Protein AF-A0AAN9YT01-F1 (afdb_monomer)

InterPro domains:
  IPR002641 Patatin-like phospholipase domain [PF01734] (19-101)
  IPR016035 Acyl transferase/acyl hydrolase/lysophospholipase [SSF52151] (20-101)

Secondary structure (DSSP, 8-state):
-HHHHHHHHSSPPPGGGSPPGGGT-SB---STHHHHHHIIIIIS---HHHHHHHHHHHHHHHT--S-EETTEESS-----HHHHHHHHHHHHHHH--STTSS---SS-----S---------------------S-----SS----------S---TT--SS---TTPPB-

Solvent-accessible surface area (backbone atoms only — not comparable to full-atom values): 10990 Å² total; per-residue (Å²): 102,69,68,61,44,26,73,73,69,76,43,85,70,53,82,90,68,54,76,40,58,27,83,75,34,68,62,36,82,48,64,76,72,43,29,56,50,19,40,38,28,21,66,51,55,30,42,74,63,62,42,50,55,49,50,54,53,41,51,52,60,23,48,49,63,88,52,54,60,98,88,43,71,78,57,81,58,59,76,37,68,69,42,44,52,50,43,48,28,50,53,36,12,72,57,21,57,50,73,87,36,40,54,87,66,96,73,81,80,88,78,75,92,82,75,94,72,92,80,82,93,79,92,81,91,76,86,80,81,90,80,80,93,83,86,84,86,90,81,76,103,74,87,78,75,86,68,83,70,79,72,70,90,56,26,50,49,81,46,52,84,71,71,86,57,87,89,51,24,40,98

Mean predicted aligned error: 15.94 Å

Sequence (171 aa):
MHRTFVEIEGRAPRRHEIPKPCDHFDLIVGTGTGGLIALMLGRLRLDLETCKELYVRMTRMVFQTDKTFAGIPYRSTLFKASMLEQAIKEAVREHTVLDAEGNDDGTSDIVSPLSTASRSSAAVRRHQSNASVVSFSARSPAGQMSRPAIRSSYGDPNARLYDSRENRTKT

Foldseek 3Di:
DQVVCCVVVVDGDDQVRDQQPLLPAQAQDDPDLSNVLRCVRFQLVDHPVVSVVLSVVLVCQQQPQPQADPNDRPDGRDGDPVSNLVSLLQSCFARQQDCLRQVPDPDDDDDDPPDDDDDDDDDDDDDDDDPDDDDDDDDDDDDDPPDPPPRPRTHGSPGDSDRPDPSGRHD

Radius of gyration: 23.93 Å; Cα contacts (8 Å, |Δi|>4): 168; chains: 1; bounding box: 46×72×51 Å

Organism: NCBI:txid117547

Structure (mmCIF, N/CA/C/O backbone):
data_AF-A0AAN9YT01-F1
#
_entry.id   AF-A0AAN9YT01-F1
#
loop_
_atom_site.group_PDB
_atom_site.id
_atom_site.type_symbol
_atom_site.label_atom_id
_atom_site.label_alt_id
_atom_site.label_comp_id
_atom_site.label_asym_id
_atom_site.label_entity_id
_atom_site.label_seq_id
_atom_site.pdbx_PDB_ins_code
_atom_site.Cartn_x
_atom_site.Cartn_y
_atom_site.Cartn_z
_atom_site.occupancy
_atom_site.B_iso_or_equiv
_atom_site.auth_seq_id
_atom_site.auth_comp_id
_atom_site.auth_asym_id
_atom_site.auth_atom_id
_atom_site.pdbx_PDB_model_num
ATOM 1 N N . MET A 1 1 ? -12.275 10.415 4.705 1.00 72.94 1 MET A N 1
ATOM 2 C CA . MET A 1 1 ? -11.854 10.393 6.123 1.00 72.94 1 MET A CA 1
ATOM 3 C C . MET A 1 1 ? -11.728 11.783 6.728 1.00 72.94 1 MET A C 1
ATOM 5 O O . MET A 1 1 ? -12.411 12.026 7.704 1.00 72.94 1 MET A O 1
ATOM 9 N N . HIS A 1 2 ? -10.953 12.721 6.159 1.00 79.00 2 HIS A N 1
ATOM 10 C CA . HIS A 1 2 ? -10.856 14.083 6.721 1.00 79.00 2 HIS A CA 1
ATOM 11 C C . HIS A 1 2 ? -12.217 14.796 6.824 1.00 79.00 2 HIS A C 1
ATOM 13 O O . HIS A 1 2 ? -12.590 15.236 7.901 1.00 79.00 2 HIS A O 1
ATOM 19 N N . ARG A 1 3 ? -12.987 14.846 5.727 1.00 80.50 3 ARG A N 1
ATOM 20 C CA . ARG A 1 3 ? -14.322 15.466 5.715 1.00 80.50 3 ARG A CA 1
ATOM 21 C C . ARG A 1 3 ? -15.279 14.816 6.720 1.00 80.50 3 ARG A C 1
ATOM 23 O O . ARG A 1 3 ? -15.880 15.521 7.510 1.00 80.50 3 ARG A O 1
ATOM 30 N N . THR A 1 4 ? -15.335 13.485 6.736 1.00 76.12 4 THR A N 1
ATOM 31 C CA . THR A 1 4 ? -16.135 12.705 7.692 1.00 76.12 4 THR A CA 1
ATOM 32 C C . THR A 1 4 ? -15.762 13.018 9.141 1.00 76.12 4 THR A C 1
ATOM 34 O O . THR A 1 4 ? -16.639 13.234 9.963 1.00 76.12 4 THR A O 1
ATOM 37 N N . PHE A 1 5 ? -14.465 13.100 9.456 1.00 81.75 5 PHE A N 1
ATOM 38 C CA . PHE A 1 5 ? -14.008 13.468 10.796 1.00 81.75 5 PHE A CA 1
ATOM 39 C C . PHE A 1 5 ? -14.438 14.889 11.162 1.00 81.75 5 PHE A C 1
ATOM 41 O O . PHE A 1 5 ? -14.942 15.107 12.253 1.00 81.75 5 PHE A O 1
ATOM 48 N N . VAL A 1 6 ? -14.274 15.854 10.253 1.00 88.31 6 VAL A N 1
ATOM 49 C CA . VAL A 1 6 ? -14.688 17.248 10.487 1.00 88.31 6 VAL A CA 1
ATOM 50 C C . VAL A 1 6 ? -16.199 17.349 10.704 1.00 88.31 6 VAL A C 1
ATOM 52 O O . VAL A 1 6 ? -16.634 18.106 11.564 1.00 88.31 6 VAL A O 1
ATOM 55 N N . GLU A 1 7 ? -16.994 16.580 9.958 1.00 85.81 7 GLU A N 1
ATOM 56 C CA . GLU A 1 7 ? -18.453 16.527 10.108 1.00 85.81 7 GLU A CA 1
ATOM 57 C C . GLU A 1 7 ? -18.884 15.926 11.460 1.00 85.81 7 GLU A C 1
ATOM 59 O O . GLU A 1 7 ? -19.887 16.366 12.014 1.00 85.81 7 GLU A O 1
ATOM 64 N N . ILE A 1 8 ? -18.124 14.972 12.014 1.00 82.81 8 ILE A N 1
ATOM 65 C CA . ILE A 1 8 ? -18.420 14.328 13.308 1.00 82.81 8 ILE A CA 1
ATOM 66 C C . ILE A 1 8 ? -17.903 15.159 14.494 1.00 82.81 8 ILE A C 1
ATOM 68 O O . ILE A 1 8 ? -18.619 15.368 15.467 1.00 82.81 8 ILE A O 1
ATOM 72 N N . GLU A 1 9 ? -16.662 15.640 14.416 1.00 85.88 9 GLU A N 1
ATOM 73 C CA . GLU A 1 9 ? -15.922 16.231 15.542 1.00 85.88 9 GLU A CA 1
ATOM 74 C C . GLU A 1 9 ? -15.917 17.770 15.526 1.00 85.88 9 GLU A C 1
ATOM 76 O O . GLU A 1 9 ? -15.414 18.408 16.451 1.00 85.88 9 GLU A O 1
ATOM 81 N N . GLY A 1 10 ? -16.417 18.402 14.457 1.00 89.38 10 GLY A N 1
ATOM 82 C CA . GLY A 1 10 ? -16.496 19.863 14.325 1.00 89.38 10 GLY A CA 1
ATOM 83 C C . GLY A 1 10 ? -15.144 20.579 14.207 1.00 89.38 10 GLY A C 1
ATOM 84 O O . GLY A 1 10 ? -15.085 21.808 14.262 1.00 89.38 10 GLY A O 1
ATOM 85 N N . ARG A 1 11 ? -14.041 19.838 14.046 1.00 91.69 11 ARG A N 1
ATOM 86 C CA . ARG A 1 11 ? -12.677 20.373 13.924 1.00 91.69 11 ARG A CA 1
ATOM 87 C C . ARG A 1 11 ? -11.830 19.559 12.956 1.00 91.69 11 ARG A C 1
ATOM 89 O O . ARG A 1 11 ? -12.120 18.401 12.668 1.00 91.69 11 ARG A O 1
ATOM 96 N N . ALA A 1 12 ? -10.723 20.145 12.508 1.00 85.50 12 ALA A N 1
ATOM 97 C CA . ALA A 1 12 ? -9.734 19.414 11.727 1.00 85.50 12 ALA A CA 1
ATOM 98 C C . ALA A 1 12 ? -9.105 18.273 12.566 1.00 85.50 12 ALA A C 1
ATOM 100 O O . ALA A 1 12 ? -8.674 18.522 13.701 1.00 85.50 12 ALA A O 1
ATOM 101 N N . PRO A 1 13 ? -9.022 17.040 12.029 1.00 82.88 13 PRO A N 1
ATOM 102 C CA . PRO A 1 13 ? -8.287 15.954 12.663 1.00 82.88 13 PRO A CA 1
ATOM 103 C C . PRO A 1 13 ? -6.789 16.233 12.664 1.00 82.88 13 PRO A C 1
ATOM 105 O O . PRO A 1 13 ? -6.219 16.700 11.673 1.00 82.88 13 PRO A O 1
ATOM 108 N N . ARG A 1 14 ? -6.125 15.850 13.751 1.00 83.44 14 ARG A N 1
ATOM 109 C CA . ARG A 1 14 ? -4.680 15.625 13.765 1.00 83.44 14 ARG A CA 1
ATOM 110 C C . ARG A 1 14 ? -4.382 14.310 13.044 1.00 83.44 14 ARG A C 1
ATOM 112 O O . ARG A 1 14 ? -5.230 13.431 12.951 1.00 83.44 14 ARG A O 1
ATOM 119 N N . ARG A 1 15 ? -3.149 14.142 12.561 1.00 75.44 15 ARG A N 1
ATOM 120 C CA . ARG A 1 15 ? -2.743 12.967 11.763 1.00 75.44 15 ARG A CA 1
ATOM 121 C C . ARG A 1 15 ? -3.073 11.616 12.414 1.00 75.44 15 ARG A C 1
ATOM 123 O O . ARG A 1 15 ? -3.510 10.714 11.717 1.00 75.44 15 ARG A O 1
ATOM 130 N N . HIS A 1 16 ? -2.894 11.501 13.729 1.00 77.62 16 HIS A N 1
ATOM 131 C CA . HIS A 1 16 ? -3.162 10.273 14.490 1.00 77.62 16 HIS A CA 1
ATOM 132 C C . HIS A 1 16 ? -4.653 10.022 14.763 1.00 77.62 16 HIS A C 1
ATOM 134 O O . HIS A 1 16 ? -5.010 8.945 15.220 1.00 77.62 16 HIS A O 1
ATOM 140 N N . GLU A 1 17 ? -5.513 11.011 14.518 1.00 82.69 17 GLU A N 1
ATOM 141 C CA . GLU A 1 17 ? -6.959 10.916 14.749 1.00 82.69 17 GLU A CA 1
ATOM 142 C C . GLU A 1 17 ? -7.713 10.514 13.479 1.00 82.69 17 GLU A C 1
ATOM 144 O O . GLU A 1 17 ? -8.898 10.201 13.533 1.00 82.69 17 GLU A O 1
ATOM 149 N N . ILE A 1 18 ? -7.039 10.524 12.324 1.00 83.19 18 ILE A N 1
ATOM 150 C CA . ILE A 1 18 ? -7.625 10.065 11.068 1.00 83.19 18 ILE A CA 1
ATOM 151 C C . ILE A 1 18 ? -7.695 8.534 11.127 1.00 83.19 18 ILE A C 1
ATOM 153 O O . ILE A 1 18 ? -6.642 7.894 11.192 1.00 83.19 18 ILE A O 1
ATOM 157 N N . PRO A 1 19 ? -8.897 7.931 11.065 1.00 84.38 19 PRO A N 1
ATOM 158 C CA . PRO A 1 19 ? -9.027 6.481 11.087 1.00 84.38 19 PRO A CA 1
ATOM 159 C C . PRO A 1 19 ? -8.322 5.856 9.886 1.00 84.38 19 PRO A C 1
ATOM 161 O O . PRO A 1 19 ? -8.341 6.41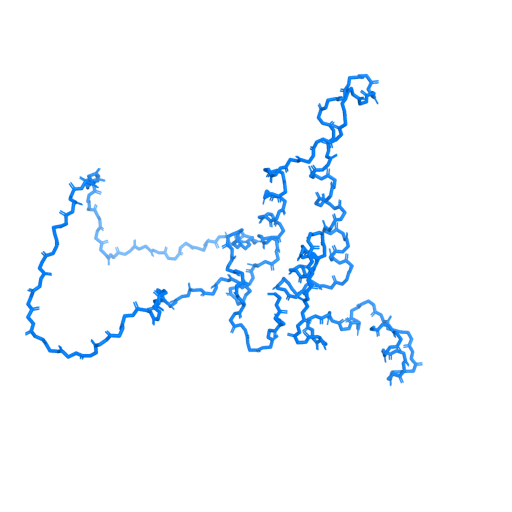3 8.778 1.00 84.38 19 PRO A O 1
ATOM 164 N N . LYS A 1 20 ? -7.724 4.681 10.091 1.00 89.81 20 LYS A N 1
ATOM 165 C CA . LYS A 1 20 ? -7.098 3.936 9.000 1.00 89.81 20 LYS A CA 1
ATOM 166 C C . LYS A 1 20 ? -8.170 3.457 8.017 1.00 89.81 20 LYS A C 1
ATOM 168 O O . LYS A 1 20 ? -9.279 3.130 8.442 1.00 89.81 20 LYS A O 1
ATOM 173 N N . PRO A 1 21 ? -7.862 3.355 6.711 1.00 92.44 21 PRO A N 1
ATOM 174 C CA . PRO A 1 21 ? -8.824 2.841 5.737 1.00 92.44 21 PRO A CA 1
ATOM 175 C C . PRO A 1 21 ? -9.355 1.446 6.090 1.00 92.44 21 PRO A C 1
ATOM 177 O O . PRO A 1 21 ? -1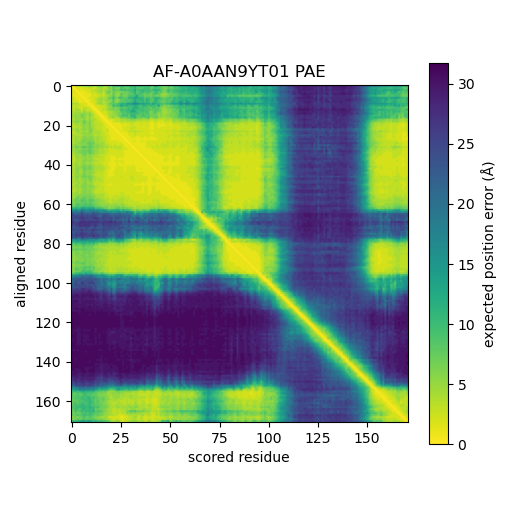0.543 1.193 5.914 1.00 92.44 21 PRO A O 1
ATOM 180 N N . CYS A 1 22 ? -8.512 0.576 6.655 1.00 91.69 22 CYS A N 1
ATOM 181 C CA . CYS A 1 22 ? -8.922 -0.760 7.083 1.00 91.69 22 CYS A CA 1
ATOM 182 C C . CYS A 1 22 ? -9.998 -0.771 8.185 1.00 91.69 22 CYS A C 1
ATOM 184 O O . CYS A 1 22 ? -10.765 -1.719 8.298 1.00 91.69 22 CYS A O 1
ATOM 186 N N . ASP A 1 23 ? -10.096 0.289 8.987 1.00 89.62 23 ASP A N 1
ATOM 187 C CA . ASP A 1 23 ? -11.068 0.353 10.084 1.00 89.62 23 ASP A CA 1
ATOM 188 C C . ASP A 1 23 ? -12.427 0.904 9.618 1.00 89.62 23 ASP A C 1
ATOM 190 O O . ASP A 1 23 ? -13.372 0.984 10.398 1.00 89.62 23 ASP A O 1
ATOM 194 N N . HIS A 1 24 ? -12.525 1.316 8.350 1.00 89.00 24 HIS A N 1
ATOM 195 C CA . HIS A 1 24 ? -13.728 1.917 7.775 1.00 89.00 24 HIS A CA 1
ATOM 196 C C . HIS A 1 24 ? -14.290 1.140 6.584 1.00 89.00 24 HIS A C 1
ATOM 198 O O . HIS A 1 24 ? -15.488 1.200 6.324 1.00 89.00 24 HIS A O 1
ATOM 204 N N . PHE A 1 25 ? -13.434 0.432 5.848 1.00 91.69 25 PHE A N 1
ATOM 205 C CA . PHE A 1 25 ? -13.835 -0.362 4.696 1.00 91.69 25 PHE A CA 1
ATOM 206 C C . PHE A 1 25 ? -13.708 -1.851 5.010 1.00 91.69 25 PHE A C 1
ATOM 208 O O . PHE A 1 25 ? -12.626 -2.328 5.345 1.00 91.69 25 PHE A O 1
ATOM 215 N N . ASP A 1 26 ? -14.795 -2.598 4.815 1.00 91.38 26 ASP A N 1
ATOM 216 C CA . ASP A 1 26 ? -14.794 -4.061 4.946 1.00 91.38 26 ASP A CA 1
ATOM 217 C C . ASP A 1 26 ? -14.031 -4.753 3.809 1.00 91.38 26 ASP A C 1
ATOM 219 O O . ASP A 1 26 ? -13.561 -5.882 3.960 1.00 91.38 26 ASP A O 1
ATOM 223 N N . LEU A 1 27 ? -13.935 -4.095 2.650 1.00 94.25 27 LEU A N 1
ATOM 224 C CA . LEU A 1 27 ? -13.296 -4.603 1.442 1.00 94.25 27 LEU A CA 1
ATOM 225 C C . LEU A 1 27 ? -12.577 -3.468 0.707 1.00 94.25 27 LEU A C 1
ATOM 227 O O . LEU A 1 27 ? -13.187 -2.449 0.384 1.00 94.25 27 LEU A O 1
ATOM 231 N N . ILE A 1 28 ? -11.301 -3.672 0.389 1.00 95.38 28 ILE A N 1
ATOM 232 C CA . ILE A 1 28 ? -10.507 -2.773 -0.450 1.00 95.38 28 ILE A CA 1
ATOM 233 C C . ILE A 1 28 ? -9.993 -3.575 -1.642 1.00 95.38 28 ILE A C 1
ATOM 235 O O . ILE A 1 28 ? -9.195 -4.487 -1.481 1.00 95.38 28 ILE A O 1
ATOM 239 N N . VAL A 1 29 ? -10.428 -3.214 -2.847 1.00 96.19 29 VAL A N 1
ATOM 240 C CA . VAL A 1 29 ? -10.022 -3.878 -4.094 1.00 96.19 29 VAL A CA 1
ATOM 241 C C . VAL A 1 29 ? -9.197 -2.949 -4.974 1.00 96.19 29 VAL A C 1
ATOM 243 O O . VAL A 1 29 ? -9.378 -1.731 -4.967 1.00 96.19 29 VAL A O 1
ATOM 246 N N . GLY A 1 30 ? -8.318 -3.529 -5.787 1.00 96.12 30 GLY A N 1
ATOM 247 C CA . GLY A 1 30 ? -7.558 -2.790 -6.785 1.00 96.12 30 GLY A CA 1
ATOM 248 C C . GLY A 1 30 ? -6.845 -3.708 -7.771 1.00 96.12 30 GLY A C 1
ATOM 249 O O . GLY A 1 30 ? -6.586 -4.873 -7.485 1.00 96.12 30 GLY A O 1
ATOM 250 N N . THR A 1 31 ? -6.508 -3.174 -8.944 1.00 96.25 31 THR A N 1
ATOM 251 C CA . THR A 1 31 ? -5.761 -3.886 -9.992 1.00 96.25 31 THR A CA 1
ATOM 252 C C . THR A 1 31 ? -4.480 -3.132 -10.343 1.00 96.25 31 THR A C 1
ATOM 254 O O . THR A 1 31 ? -4.385 -1.915 -10.154 1.00 96.25 31 THR A O 1
ATOM 257 N N . GLY A 1 32 ? -3.452 -3.856 -10.799 1.00 91.25 32 GLY A N 1
ATOM 258 C CA . GLY A 1 32 ? -2.129 -3.285 -11.070 1.00 91.25 32 GLY A CA 1
ATOM 259 C C . GLY A 1 32 ? -1.564 -2.569 -9.840 1.00 91.25 32 GLY A C 1
ATOM 260 O O . GLY A 1 32 ? -1.471 -3.144 -8.757 1.00 91.25 32 GLY A O 1
ATOM 261 N N . THR A 1 33 ? -1.250 -1.285 -9.985 1.00 92.12 33 THR A N 1
ATOM 262 C CA . THR A 1 33 ? -0.774 -0.421 -8.896 1.00 92.12 33 THR A CA 1
ATOM 263 C C . THR A 1 33 ? -1.795 -0.259 -7.770 1.00 92.12 33 THR A C 1
ATOM 265 O O . THR A 1 33 ? -1.426 -0.190 -6.600 1.00 92.12 33 THR A O 1
ATOM 268 N N . GLY A 1 34 ? -3.087 -0.238 -8.112 1.00 95.06 34 GLY A N 1
ATOM 269 C CA . GLY A 1 34 ? -4.168 -0.155 -7.135 1.00 95.06 34 GLY A CA 1
ATOM 270 C C . GLY A 1 34 ? -4.247 -1.397 -6.251 1.00 95.06 34 GLY A C 1
ATOM 271 O O . GLY A 1 34 ? -4.587 -1.275 -5.082 1.00 95.06 34 GLY A O 1
ATOM 272 N N . GLY A 1 35 ? -3.875 -2.572 -6.771 1.00 94.81 35 GLY A N 1
ATOM 273 C CA . GLY A 1 35 ? -3.808 -3.807 -5.983 1.00 94.81 35 GLY A CA 1
ATOM 274 C C . GLY A 1 35 ? -2.702 -3.755 -4.930 1.00 94.81 35 GLY A C 1
ATOM 275 O O . GLY A 1 35 ? -2.922 -4.116 -3.780 1.00 94.81 35 GLY A O 1
ATOM 276 N N . LEU A 1 36 ? -1.535 -3.202 -5.281 1.00 94.25 36 LEU A N 1
ATOM 277 C CA . LEU A 1 36 ? -0.457 -2.983 -4.313 1.00 94.25 36 LEU A CA 1
ATOM 278 C C . LEU A 1 36 ? -0.887 -2.013 -3.199 1.00 94.25 36 LEU A C 1
ATOM 280 O O . LEU A 1 36 ? -0.621 -2.257 -2.025 1.00 94.25 36 LEU A O 1
ATOM 284 N N . ILE A 1 37 ? -1.590 -0.936 -3.560 1.00 96.06 37 ILE A N 1
ATOM 285 C CA . ILE A 1 37 ? -2.140 0.025 -2.592 1.00 96.06 37 ILE A CA 1
ATOM 286 C C . ILE A 1 37 ? -3.221 -0.625 -1.721 1.00 96.06 37 ILE A C 1
ATOM 288 O O . ILE A 1 37 ? -3.239 -0.399 -0.512 1.00 96.06 37 ILE A O 1
ATOM 292 N N . ALA A 1 38 ? -4.077 -1.468 -2.301 1.00 96.06 38 ALA A N 1
ATOM 293 C CA . ALA A 1 38 ? -5.085 -2.216 -1.559 1.00 96.06 38 ALA A CA 1
ATOM 294 C C . ALA A 1 38 ? -4.444 -3.109 -0.487 1.00 96.06 38 ALA A C 1
ATOM 296 O O . ALA A 1 38 ? -4.876 -3.085 0.663 1.00 96.06 38 ALA A O 1
ATOM 297 N N . LEU A 1 39 ? -3.354 -3.809 -0.818 1.00 93.75 39 LEU A N 1
ATOM 298 C CA . LEU A 1 39 ? -2.604 -4.613 0.150 1.00 93.75 39 LEU A CA 1
ATOM 299 C C . LEU A 1 39 ? -1.967 -3.764 1.255 1.00 93.75 39 LEU A C 1
ATOM 301 O O . LEU A 1 39 ? -2.040 -4.133 2.425 1.00 93.75 39 LEU A O 1
ATOM 305 N N . MET A 1 40 ? -1.381 -2.614 0.917 1.00 95.19 40 MET A N 1
ATOM 306 C CA . MET A 1 40 ? -0.796 -1.706 1.910 1.00 95.19 40 MET A CA 1
ATOM 307 C C . MET A 1 40 ? -1.848 -1.170 2.895 1.00 95.19 40 MET A C 1
ATOM 309 O O . MET A 1 40 ? -1.638 -1.191 4.105 1.00 95.19 40 MET A O 1
ATOM 313 N N . LEU A 1 41 ? -2.997 -0.713 2.398 1.00 94.81 41 LEU A N 1
ATOM 314 C CA . LEU A 1 41 ? -4.022 -0.078 3.232 1.00 94.81 41 LEU A CA 1
ATOM 315 C C . LEU A 1 41 ? -4.925 -1.078 3.960 1.00 94.81 41 LEU A C 1
ATOM 317 O O . LEU A 1 41 ? -5.345 -0.807 5.081 1.00 94.81 41 LEU A O 1
ATOM 321 N N . GLY A 1 42 ? -5.238 -2.210 3.330 1.00 93.50 42 GLY A N 1
ATOM 322 C CA . GLY A 1 42 ? -6.090 -3.247 3.903 1.00 93.50 42 GLY A CA 1
ATOM 323 C C . GLY A 1 42 ? -5.278 -4.285 4.665 1.00 93.50 42 GLY A C 1
ATOM 324 O O . GLY A 1 42 ? -5.354 -4.350 5.889 1.00 93.50 42 GLY A O 1
ATOM 325 N N . ARG A 1 43 ? -4.452 -5.067 3.962 1.00 91.12 43 ARG A N 1
ATOM 326 C CA . ARG A 1 43 ? -3.753 -6.218 4.551 1.00 91.12 43 ARG A CA 1
ATOM 327 C C . ARG A 1 43 ? -2.664 -5.834 5.558 1.00 91.12 43 ARG A C 1
ATOM 329 O O . ARG A 1 43 ? -2.586 -6.436 6.632 1.00 91.12 43 ARG A O 1
ATOM 336 N N . LEU A 1 44 ? -1.832 -4.847 5.223 1.00 91.00 44 LEU A N 1
ATOM 337 C CA . LEU A 1 44 ? -0.787 -4.317 6.113 1.00 91.00 44 LEU A CA 1
ATOM 338 C C . LEU A 1 44 ? -1.321 -3.245 7.077 1.00 91.00 44 LEU A C 1
ATOM 340 O O . LEU A 1 44 ? -0.601 -2.814 7.973 1.00 91.00 44 LEU A O 1
ATOM 344 N N . ARG A 1 45 ? -2.590 -2.830 6.925 1.00 90.75 45 ARG A N 1
ATOM 345 C CA . ARG A 1 45 ? -3.273 -1.854 7.794 1.00 90.75 45 ARG A CA 1
ATOM 346 C C . ARG A 1 45 ? -2.466 -0.563 7.991 1.00 90.75 45 ARG A C 1
ATOM 348 O O . ARG A 1 45 ? -2.387 -0.028 9.105 1.00 90.75 45 ARG A O 1
ATOM 355 N N . LEU A 1 46 ? -1.845 -0.070 6.919 1.00 91.94 46 LEU A N 1
ATOM 356 C CA . LEU 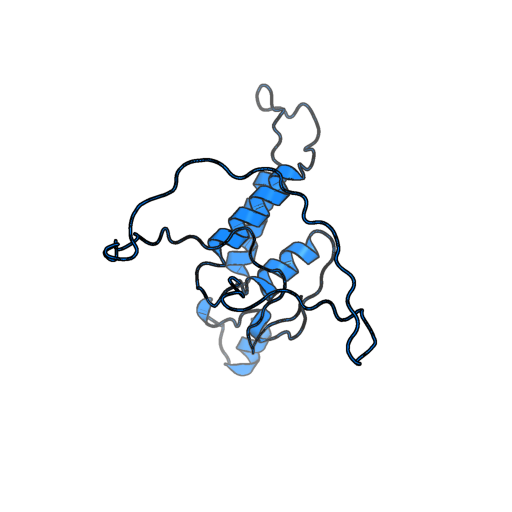A 1 46 ? -1.105 1.190 6.935 1.00 91.94 46 LEU A CA 1
ATOM 357 C C . LEU A 1 46 ? -2.061 2.383 6.920 1.00 91.94 46 LEU A C 1
ATOM 359 O O . LEU A 1 46 ? -3.126 2.348 6.299 1.00 91.94 46 LEU A O 1
ATOM 363 N N . ASP A 1 47 ? -1.666 3.469 7.581 1.00 91.25 47 ASP A N 1
ATOM 364 C CA . ASP A 1 47 ? -2.295 4.763 7.347 1.00 91.25 47 ASP A CA 1
ATOM 365 C C . ASP A 1 47 ? -1.873 5.334 5.982 1.00 91.25 47 ASP A C 1
ATOM 367 O O . ASP A 1 47 ? -0.938 4.865 5.323 1.00 91.25 47 ASP A O 1
ATOM 371 N N . LEU A 1 48 ? -2.590 6.367 5.539 1.00 91.69 48 LEU A N 1
ATOM 372 C CA . LEU A 1 48 ? -2.404 6.952 4.211 1.00 91.69 48 LEU A CA 1
ATOM 373 C C . LEU A 1 48 ? -1.005 7.537 3.999 1.00 91.69 48 LEU A C 1
ATOM 375 O O . LEU A 1 48 ? -0.524 7.577 2.867 1.00 91.69 48 LEU A O 1
ATOM 379 N N . GLU A 1 49 ? -0.355 7.999 5.059 1.00 90.94 49 GLU A N 1
ATOM 380 C CA . GLU A 1 49 ? 0.908 8.716 4.949 1.00 90.94 49 GLU A CA 1
ATOM 381 C C . GLU A 1 49 ? 2.070 7.739 4.887 1.00 90.94 49 GLU A C 1
ATOM 383 O O . GLU A 1 49 ? 2.881 7.819 3.962 1.00 90.94 49 GLU A O 1
ATOM 388 N N . THR A 1 50 ? 2.076 6.728 5.757 1.00 92.50 50 THR A N 1
ATOM 389 C CA . THR A 1 50 ? 3.024 5.615 5.641 1.00 92.50 50 THR A CA 1
ATOM 390 C C . THR A 1 50 ? 2.855 4.873 4.314 1.00 92.50 50 THR A C 1
ATOM 392 O O . THR A 1 50 ? 3.847 4.574 3.649 1.00 92.50 50 THR A O 1
ATOM 395 N N . CYS A 1 51 ? 1.618 4.652 3.851 1.00 94.56 51 CYS A N 1
ATOM 396 C CA . CYS A 1 51 ? 1.365 4.056 2.537 1.00 94.56 51 CYS A CA 1
ATOM 397 C C . CYS A 1 51 ? 1.958 4.894 1.393 1.00 94.56 51 CYS A C 1
ATOM 399 O O . CYS A 1 51 ? 2.527 4.342 0.450 1.00 94.56 51 CYS A O 1
ATOM 401 N N . LYS A 1 52 ? 1.840 6.225 1.456 1.00 94.69 52 LYS A N 1
ATOM 402 C CA . LYS A 1 52 ? 2.395 7.136 0.446 1.00 94.69 52 LYS A CA 1
ATOM 403 C C . LYS A 1 52 ? 3.922 7.100 0.435 1.00 94.69 52 LYS A C 1
ATOM 405 O O . LYS A 1 52 ? 4.520 7.010 -0.637 1.00 94.69 52 LYS A O 1
ATOM 410 N N . GLU A 1 53 ? 4.550 7.157 1.606 1.00 94.69 53 GLU A N 1
ATOM 411 C CA . GLU A 1 53 ? 6.008 7.086 1.753 1.00 94.69 53 GLU A CA 1
ATOM 412 C C . GLU A 1 53 ? 6.559 5.760 1.221 1.00 94.69 53 GLU A C 1
ATOM 414 O O . GLU A 1 53 ? 7.501 5.744 0.420 1.00 94.69 53 GLU A O 1
ATOM 419 N N . LEU A 1 54 ? 5.924 4.649 1.601 1.00 94.19 54 LEU A N 1
ATOM 420 C CA . LEU A 1 54 ? 6.273 3.319 1.124 1.00 94.19 54 LEU A CA 1
ATOM 421 C C . LEU A 1 54 ? 6.097 3.205 -0.396 1.00 94.19 54 LEU A C 1
ATOM 423 O O . LEU A 1 54 ? 7.020 2.775 -1.084 1.00 94.19 54 LEU A O 1
ATOM 427 N N . TYR A 1 55 ? 4.976 3.671 -0.949 1.00 94.81 55 TYR A N 1
ATOM 428 C CA . TYR A 1 55 ? 4.729 3.631 -2.390 1.00 94.81 55 TYR A CA 1
ATOM 429 C C . TYR A 1 55 ? 5.786 4.403 -3.197 1.00 94.81 55 TYR A C 1
ATOM 431 O O . TYR A 1 55 ? 6.284 3.904 -4.213 1.00 94.81 55 TYR A O 1
ATOM 439 N N . VAL A 1 56 ? 6.181 5.598 -2.740 1.00 93.25 56 VAL A N 1
ATOM 440 C CA . VAL A 1 56 ? 7.248 6.389 -3.379 1.00 93.25 56 VAL A CA 1
ATOM 441 C C . VAL A 1 56 ? 8.577 5.635 -3.346 1.00 93.25 56 VAL A C 1
ATOM 443 O O . VAL A 1 56 ? 9.273 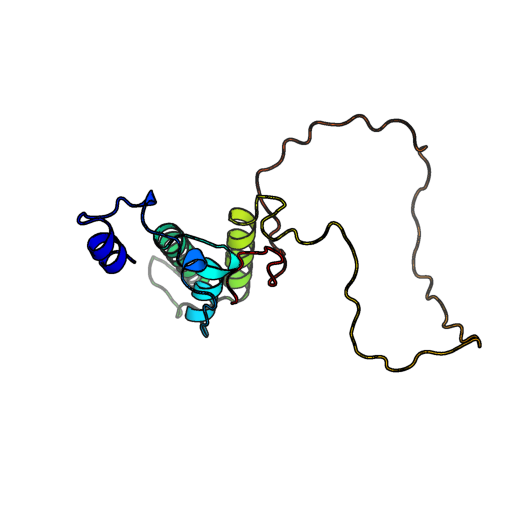5.570 -4.363 1.00 93.25 56 VAL A O 1
ATOM 446 N N . ARG A 1 57 ? 8.923 5.043 -2.199 1.00 91.75 57 ARG A N 1
ATOM 447 C CA . ARG A 1 57 ? 10.142 4.243 -2.023 1.00 91.75 57 ARG A CA 1
ATOM 448 C C . ARG A 1 57 ? 10.156 3.023 -2.947 1.00 91.75 57 ARG A C 1
ATOM 450 O O . ARG A 1 57 ? 11.124 2.842 -3.683 1.00 91.75 57 ARG A O 1
ATOM 457 N N . MET A 1 58 ? 9.073 2.250 -2.989 1.00 90.44 58 MET A N 1
ATOM 458 C CA . MET A 1 58 ? 8.949 1.084 -3.869 1.00 90.44 58 MET A CA 1
ATOM 459 C C . MET A 1 58 ? 9.048 1.475 -5.346 1.00 90.44 58 MET A C 1
ATOM 461 O O . MET A 1 58 ? 9.820 0.881 -6.092 1.00 90.44 58 MET A O 1
ATOM 465 N N . THR A 1 59 ? 8.330 2.519 -5.766 1.00 88.19 59 THR A N 1
ATOM 466 C CA . THR A 1 59 ? 8.339 2.984 -7.162 1.00 88.19 59 THR A CA 1
ATOM 467 C C . THR A 1 59 ? 9.746 3.405 -7.595 1.00 88.19 59 THR A C 1
ATOM 469 O O . THR A 1 59 ? 10.183 3.062 -8.692 1.00 88.19 59 THR A O 1
ATOM 472 N N . ARG A 1 60 ? 10.505 4.084 -6.724 1.00 87.62 60 ARG A N 1
ATOM 473 C CA . ARG A 1 60 ? 11.905 4.438 -7.008 1.00 87.62 60 ARG A CA 1
ATOM 474 C C . ARG A 1 60 ? 12.792 3.210 -7.199 1.00 87.62 60 ARG A C 1
ATOM 476 O O . ARG A 1 60 ? 13.585 3.213 -8.130 1.00 87.62 60 ARG A O 1
ATOM 483 N N . MET A 1 61 ? 12.641 2.177 -6.369 1.00 86.38 61 MET A N 1
ATOM 484 C CA . MET A 1 61 ? 13.422 0.936 -6.490 1.00 86.38 61 MET A CA 1
ATOM 485 C C . MET A 1 61 ? 13.072 0.143 -7.754 1.00 86.38 61 MET A C 1
ATOM 487 O O . MET A 1 61 ? 13.949 -0.406 -8.416 1.00 86.38 61 MET A O 1
ATOM 491 N N . VAL A 1 62 ? 11.789 0.095 -8.110 1.00 85.69 62 VAL A N 1
ATOM 492 C CA . VAL A 1 62 ? 11.284 -0.706 -9.235 1.00 85.69 62 VAL A CA 1
ATOM 493 C C . VAL A 1 62 ? 11.620 -0.091 -10.592 1.00 85.69 62 VAL A C 1
ATOM 495 O O . VAL A 1 62 ? 11.887 -0.821 -11.548 1.00 85.69 62 VAL A O 1
ATOM 498 N N . PHE A 1 63 ? 11.604 1.240 -10.676 1.00 81.19 63 PHE A N 1
ATOM 499 C CA . PHE A 1 63 ? 11.811 1.987 -11.918 1.00 81.19 63 PHE A CA 1
ATOM 500 C C . PHE A 1 63 ? 13.171 2.692 -11.981 1.00 81.19 63 PHE A C 1
ATOM 502 O O . PHE A 1 63 ? 13.342 3.613 -12.778 1.00 81.19 63 PHE A O 1
ATOM 509 N N . GLN A 1 64 ? 14.148 2.290 -11.164 1.00 73.94 64 GLN A N 1
ATOM 510 C CA . GLN A 1 64 ? 15.487 2.872 -11.224 1.00 73.94 64 GLN A CA 1
ATOM 511 C C . GLN A 1 64 ? 16.172 2.544 -12.565 1.00 73.94 64 GLN A C 1
ATOM 513 O O . GLN A 1 64 ? 16.170 1.399 -13.023 1.00 73.94 64 GLN A O 1
ATOM 518 N N . THR A 1 65 ? 16.762 3.553 -13.217 1.00 65.31 65 THR A N 1
ATOM 519 C CA . THR A 1 65 ? 17.517 3.361 -14.466 1.00 65.31 65 THR A CA 1
ATOM 520 C C . THR A 1 65 ? 18.952 2.934 -14.175 1.00 65.31 65 THR A C 1
ATOM 522 O O . THR A 1 65 ? 19.817 3.768 -13.915 1.00 65.31 65 THR A O 1
ATOM 525 N N . ASP A 1 66 ? 19.244 1.646 -14.325 1.00 61.47 66 ASP A N 1
ATOM 526 C CA . ASP A 1 66 ? 20.611 1.122 -14.166 1.00 61.47 66 ASP A CA 1
ATOM 527 C C . ASP A 1 66 ? 21.576 1.517 -15.298 1.00 61.47 66 ASP A C 1
ATOM 529 O O . ASP A 1 66 ? 22.786 1.347 -15.180 1.00 61.47 66 ASP A O 1
ATOM 533 N N . LYS A 1 67 ? 21.065 2.022 -16.425 1.00 60.44 67 LYS A N 1
ATOM 534 C CA . LYS A 1 67 ? 21.855 2.309 -17.636 1.00 60.44 67 LYS A CA 1
ATOM 535 C C . LYS A 1 67 ? 22.069 3.807 -17.825 1.00 60.44 67 LYS A C 1
ATOM 537 O O . LYS A 1 67 ? 21.696 4.365 -18.856 1.00 60.44 67 LYS A O 1
ATOM 542 N N . THR A 1 68 ? 22.638 4.446 -16.811 1.00 59.66 68 THR A N 1
ATOM 543 C CA . THR A 1 68 ? 22.998 5.867 -16.850 1.00 59.66 68 THR A CA 1
ATOM 544 C C . THR A 1 68 ? 24.503 5.985 -17.082 1.00 59.66 68 THR A C 1
ATOM 546 O O . THR A 1 68 ? 25.286 5.587 -16.226 1.00 59.66 68 THR A O 1
ATOM 549 N N . PHE A 1 69 ? 24.919 6.518 -18.233 1.00 55.72 69 PHE A N 1
ATOM 550 C CA . PHE A 1 69 ? 26.318 6.880 -18.494 1.00 55.72 69 PHE A CA 1
ATOM 551 C C . PHE A 1 69 ? 26.403 8.406 -18.565 1.00 55.72 69 PHE A C 1
ATOM 553 O O . PHE A 1 69 ? 25.609 9.030 -19.266 1.00 55.72 69 PHE A O 1
ATOM 560 N N . ALA A 1 70 ? 27.314 9.011 -17.797 1.00 66.94 70 ALA A N 1
ATOM 561 C CA . ALA A 1 70 ? 27.480 10.469 -17.709 1.00 66.94 70 ALA A CA 1
ATOM 562 C C . ALA A 1 70 ? 26.191 11.261 -17.365 1.00 66.94 70 ALA A C 1
ATOM 564 O O . ALA A 1 70 ? 25.998 12.379 -17.831 1.00 66.94 70 ALA A O 1
ATOM 565 N N . GLY A 1 71 ? 25.290 10.688 -16.556 1.00 64.31 71 GLY A N 1
ATOM 566 C CA . GLY A 1 71 ? 24.041 11.347 -16.142 1.00 64.31 71 GLY A CA 1
ATOM 567 C C . GLY A 1 71 ? 22.895 11.274 -17.159 1.00 64.31 71 GLY A C 1
ATOM 568 O O . GLY A 1 71 ? 21.806 11.763 -16.869 1.00 64.31 71 GLY A O 1
ATOM 569 N N . ILE A 1 72 ? 23.103 10.629 -18.315 1.00 66.00 72 ILE A N 1
ATOM 570 C CA . ILE A 1 72 ? 22.087 10.483 -19.362 1.00 66.00 72 ILE A CA 1
ATOM 571 C C . ILE A 1 72 ? 21.602 9.020 -19.412 1.00 66.00 72 ILE A C 1
ATOM 573 O O . ILE A 1 72 ? 22.418 8.105 -19.582 1.00 66.00 72 ILE A O 1
ATOM 577 N N . PRO A 1 73 ? 20.289 8.762 -19.254 1.00 62.47 73 PRO A N 1
ATOM 578 C CA . PRO A 1 73 ? 19.729 7.419 -19.359 1.00 62.47 73 PRO A CA 1
ATOM 579 C C . PRO A 1 73 ? 19.787 6.921 -20.813 1.00 62.47 73 PRO A C 1
ATOM 581 O O . PRO A 1 73 ? 19.172 7.495 -21.706 1.00 62.47 73 PRO A O 1
ATOM 584 N N . TYR A 1 74 ? 20.517 5.829 -21.055 1.00 59.91 74 TYR A N 1
ATOM 585 C CA . TYR A 1 74 ? 20.754 5.268 -22.397 1.00 59.91 74 TYR A CA 1
ATOM 586 C C . TYR A 1 74 ? 19.627 4.337 -22.890 1.00 59.91 74 TYR A C 1
ATOM 588 O O . TYR A 1 74 ? 19.593 3.929 -24.051 1.00 59.91 74 TYR A O 1
ATOM 596 N N . ARG A 1 75 ? 18.717 3.937 -21.996 1.00 58.50 75 ARG A N 1
ATOM 597 C CA . ARG A 1 75 ? 17.555 3.074 -22.265 1.00 58.50 75 ARG A CA 1
ATOM 598 C C . ARG A 1 75 ? 16.390 3.529 -21.387 1.00 58.50 75 ARG A C 1
ATOM 600 O O . ARG A 1 75 ? 16.618 4.087 -20.315 1.00 58.50 75 ARG A O 1
ATOM 607 N N . SER A 1 76 ? 15.161 3.244 -21.820 1.00 57.59 76 SER A N 1
ATOM 608 C CA . SER A 1 76 ? 13.972 3.405 -20.982 1.00 57.59 76 SER A CA 1
ATOM 609 C C . SER A 1 76 ? 14.112 2.612 -19.678 1.00 57.59 76 SER A C 1
ATOM 611 O O . SER A 1 76 ? 14.739 1.548 -19.644 1.00 57.59 76 SER A O 1
ATOM 613 N N . THR A 1 77 ? 13.537 3.145 -18.601 1.00 58.47 77 THR A N 1
ATOM 614 C CA . THR A 1 77 ? 13.375 2.464 -17.314 1.00 58.47 77 THR A CA 1
ATOM 615 C C . THR A 1 77 ? 12.597 1.170 -17.532 1.00 58.47 77 THR A C 1
ATOM 617 O O . THR A 1 77 ? 11.384 1.177 -17.731 1.00 58.47 77 THR A O 1
ATOM 620 N N . LEU A 1 78 ? 13.293 0.035 -17.548 1.00 68.88 78 LEU A N 1
ATOM 621 C CA . LEU A 1 78 ? 12.624 -1.256 -17.608 1.00 68.88 78 LEU A CA 1
ATOM 622 C C . LEU A 1 78 ? 12.194 -1.627 -16.197 1.00 68.88 78 LEU A C 1
ATOM 624 O O . LEU A 1 78 ? 13.034 -1.778 -15.313 1.00 68.88 78 LEU A O 1
ATOM 628 N N . PHE A 1 79 ? 10.885 -1.773 -16.009 1.00 78.06 79 PHE A N 1
ATOM 629 C CA . PHE A 1 79 ? 10.316 -2.416 -14.834 1.00 78.06 79 PHE A CA 1
ATOM 630 C C . PHE A 1 79 ? 11.059 -3.729 -14.562 1.00 78.06 79 PHE A C 1
ATOM 632 O O . PHE A 1 79 ? 11.126 -4.607 -15.428 1.00 78.06 79 PHE A O 1
ATOM 639 N N . LYS A 1 80 ? 11.616 -3.868 -13.359 1.00 81.44 80 LYS A N 1
ATOM 640 C CA . LYS A 1 80 ? 12.252 -5.109 -12.920 1.00 81.44 80 LYS A CA 1
ATOM 641 C C . LYS A 1 80 ? 11.335 -5.840 -11.955 1.00 81.44 80 LYS A C 1
ATOM 643 O O . LYS A 1 80 ? 11.166 -5.413 -10.816 1.00 81.44 80 LYS A O 1
ATOM 648 N N . ALA A 1 81 ? 10.806 -6.980 -12.394 1.00 85.94 81 ALA A N 1
ATOM 649 C CA . ALA A 1 81 ? 9.962 -7.832 -11.559 1.00 85.94 81 ALA A CA 1
ATOM 650 C C . ALA A 1 81 ? 10.665 -8.243 -10.252 1.00 85.94 81 ALA A C 1
ATOM 652 O O . ALA A 1 81 ? 10.051 -8.192 -9.193 1.00 85.94 81 ALA A O 1
ATOM 653 N N . SER A 1 82 ? 11.967 -8.547 -10.307 1.00 88.75 82 SER A N 1
ATOM 654 C CA . SER A 1 82 ? 12.762 -8.893 -9.121 1.00 88.75 82 SER A CA 1
ATOM 655 C C . SER A 1 82 ? 12.878 -7.744 -8.117 1.00 88.75 82 SER A C 1
ATOM 657 O O . SER A 1 82 ? 12.808 -7.975 -6.914 1.00 88.75 82 SER A O 1
ATOM 659 N N . MET A 1 83 ? 13.003 -6.500 -8.595 1.00 89.81 83 MET A N 1
ATOM 660 C CA . MET A 1 83 ? 13.035 -5.324 -7.718 1.00 89.81 83 MET A CA 1
ATOM 661 C C . MET A 1 83 ? 11.673 -5.084 -7.075 1.00 89.81 83 MET A C 1
ATOM 663 O O . MET A 1 83 ? 11.616 -4.706 -5.909 1.00 89.81 83 MET A O 1
ATOM 667 N N . LEU A 1 84 ? 10.577 -5.329 -7.804 1.00 90.44 84 LEU A N 1
ATOM 668 C CA . LEU A 1 84 ? 9.234 -5.245 -7.230 1.00 90.44 84 LEU A CA 1
ATOM 669 C C . LEU A 1 84 ? 9.030 -6.312 -6.155 1.00 90.44 84 L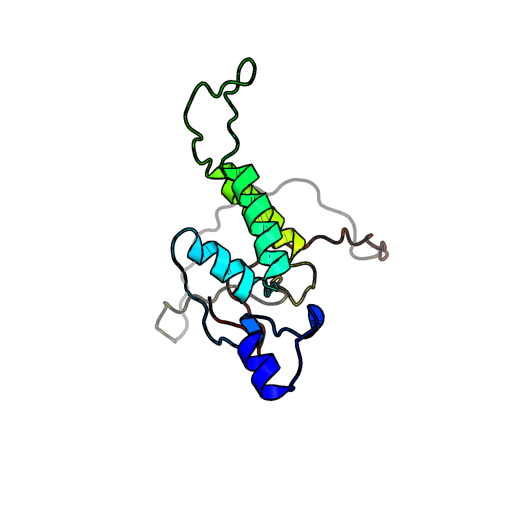EU A C 1
ATOM 671 O O . LEU A 1 84 ? 8.547 -5.992 -5.075 1.00 90.44 84 LEU A O 1
ATOM 675 N N . GLU A 1 85 ? 9.418 -7.556 -6.424 1.00 92.19 85 GLU A N 1
ATOM 676 C CA . GLU A 1 85 ? 9.315 -8.647 -5.454 1.00 92.19 85 GLU A CA 1
ATOM 677 C C . GLU A 1 85 ? 10.115 -8.343 -4.182 1.00 92.19 85 GLU A C 1
ATOM 679 O O . GLU A 1 85 ? 9.592 -8.472 -3.075 1.00 92.19 85 GLU A O 1
ATOM 684 N N . GLN A 1 86 ? 11.359 -7.880 -4.330 1.00 92.44 86 GLN A N 1
ATOM 685 C CA . GLN A 1 86 ? 12.200 -7.484 -3.203 1.00 92.44 86 GLN A CA 1
ATOM 686 C C . GLN A 1 86 ? 11.576 -6.328 -2.413 1.00 92.44 86 GLN A C 1
ATOM 688 O O . GLN A 1 86 ? 11.512 -6.395 -1.187 1.00 92.44 86 GLN A O 1
ATOM 693 N N . ALA A 1 87 ? 11.073 -5.304 -3.106 1.00 92.12 87 ALA A N 1
ATOM 694 C CA . ALA A 1 87 ? 10.411 -4.164 -2.485 1.00 92.12 87 ALA A CA 1
ATOM 695 C C . ALA A 1 87 ? 9.162 -4.586 -1.692 1.00 92.12 87 ALA A C 1
ATOM 697 O O . ALA A 1 87 ? 8.934 -4.085 -0.594 1.00 92.12 87 ALA A O 1
ATOM 698 N N . ILE A 1 88 ? 8.364 -5.520 -2.226 1.00 92.56 88 ILE A N 1
ATOM 699 C CA . ILE A 1 88 ? 7.188 -6.065 -1.535 1.00 92.56 88 ILE A CA 1
ATOM 700 C C . ILE A 1 88 ? 7.623 -6.859 -0.301 1.00 92.56 88 ILE A C 1
ATOM 702 O O . ILE A 1 88 ? 7.094 -6.624 0.779 1.00 92.56 88 ILE A O 1
ATOM 706 N N . LYS A 1 89 ? 8.603 -7.759 -0.424 1.00 92.06 89 LYS A N 1
ATOM 707 C CA . LYS A 1 89 ? 9.114 -8.555 0.705 1.00 92.06 89 LYS A CA 1
ATOM 708 C C . LYS A 1 89 ? 9.649 -7.679 1.832 1.00 92.06 89 LYS A C 1
ATOM 710 O O . LYS A 1 89 ? 9.407 -7.962 3.001 1.00 92.06 89 LYS A O 1
ATOM 715 N N . GLU A 1 90 ? 10.360 -6.610 1.492 1.00 91.00 90 GLU A N 1
ATOM 716 C CA . GLU A 1 90 ? 10.852 -5.646 2.472 1.00 91.00 90 GLU A CA 1
ATOM 717 C C . GLU A 1 90 ? 9.705 -4.896 3.156 1.00 91.00 90 GLU A C 1
ATOM 719 O O . GLU A 1 90 ? 9.684 -4.826 4.382 1.00 91.00 90 GLU A O 1
ATOM 724 N N . ALA A 1 91 ? 8.719 -4.428 2.388 1.00 90.50 91 ALA A N 1
ATOM 725 C CA . ALA A 1 91 ? 7.528 -3.779 2.925 1.00 90.50 91 ALA A CA 1
ATOM 726 C C . ALA A 1 91 ? 6.757 -4.686 3.893 1.00 90.50 91 ALA A C 1
ATOM 728 O O . ALA A 1 91 ? 6.396 -4.267 4.990 1.00 90.50 91 ALA A O 1
ATOM 729 N N . VAL A 1 92 ? 6.529 -5.944 3.505 1.00 90.75 92 VAL A N 1
ATOM 730 C CA . VAL A 1 92 ? 5.859 -6.931 4.355 1.00 90.75 92 VAL A CA 1
ATOM 731 C C . VAL A 1 92 ? 6.686 -7.147 5.620 1.00 90.75 92 VAL A C 1
ATOM 733 O O . VAL A 1 92 ? 6.169 -6.983 6.719 1.00 90.75 92 VAL A O 1
ATOM 736 N N . ARG A 1 93 ? 7.992 -7.392 5.499 1.00 88.81 93 ARG A N 1
ATOM 737 C CA . ARG A 1 93 ? 8.886 -7.576 6.650 1.00 88.81 93 ARG A CA 1
ATOM 738 C C . ARG A 1 93 ? 8.855 -6.396 7.631 1.00 88.81 93 ARG A C 1
ATOM 740 O O . ARG A 1 93 ? 8.904 -6.609 8.837 1.00 88.81 93 ARG A O 1
ATOM 747 N N . GLU A 1 94 ? 8.797 -5.160 7.146 1.00 88.06 94 GLU A N 1
ATOM 748 C CA . GLU A 1 94 ? 8.743 -3.955 7.990 1.00 88.06 94 GLU A CA 1
ATOM 749 C C . GLU A 1 94 ? 7.406 -3.779 8.723 1.00 88.06 94 GLU A C 1
ATOM 751 O O . GLU A 1 94 ? 7.376 -3.189 9.801 1.00 88.06 94 GLU A O 1
ATOM 756 N N . HIS A 1 95 ? 6.312 -4.288 8.156 1.00 86.75 95 HIS A N 1
ATOM 757 C CA . HIS A 1 95 ? 4.945 -4.017 8.614 1.00 86.75 95 HIS A CA 1
ATOM 758 C C . HIS A 1 95 ? 4.199 -5.257 9.132 1.00 86.75 95 HIS A C 1
ATOM 760 O O . HIS A 1 95 ? 2.979 -5.235 9.270 1.00 86.75 95 HIS A O 1
ATOM 766 N N . THR A 1 96 ? 4.937 -6.331 9.415 1.00 83.88 96 THR A N 1
ATOM 767 C CA . THR A 1 96 ? 4.407 -7.630 9.864 1.00 83.88 96 THR A CA 1
ATOM 768 C C . THR A 1 96 ? 5.185 -8.118 11.095 1.00 83.88 96 THR A C 1
ATOM 770 O O . THR A 1 96 ? 5.576 -9.277 11.193 1.00 83.88 96 THR A O 1
ATOM 773 N N . VAL A 1 97 ? 5.548 -7.180 11.981 1.00 72.56 97 VAL A N 1
ATOM 774 C CA . VAL A 1 97 ? 6.508 -7.395 13.085 1.00 72.56 97 VAL A CA 1
ATOM 775 C C . VAL A 1 97 ? 5.838 -8.018 14.309 1.00 72.56 97 VAL A C 1
ATOM 777 O O . VAL A 1 97 ? 6.494 -8.719 15.081 1.00 72.56 97 VAL A O 1
ATOM 780 N N . LEU A 1 98 ? 4.546 -7.762 14.519 1.00 64.25 98 LEU A N 1
ATOM 781 C CA . LEU A 1 98 ? 3.804 -8.382 15.612 1.00 64.25 98 LEU A CA 1
ATOM 782 C C . LEU A 1 98 ? 3.397 -9.808 15.224 1.00 64.25 98 LEU A C 1
ATOM 784 O O . LEU A 1 98 ? 2.938 -10.033 14.113 1.00 64.25 98 LEU A O 1
ATOM 788 N N . ASP A 1 99 ? 3.472 -10.760 16.159 1.00 52.38 99 ASP A N 1
ATOM 789 C CA . ASP A 1 99 ? 3.076 -12.162 15.917 1.00 52.38 99 ASP A CA 1
ATOM 790 C C . ASP A 1 99 ? 1.601 -12.291 15.456 1.00 52.38 99 ASP A C 1
ATOM 792 O O . ASP A 1 99 ? 1.237 -13.236 14.766 1.00 52.38 99 ASP A O 1
ATOM 796 N N . ALA A 1 100 ? 0.755 -11.310 15.802 1.00 56.09 100 ALA A N 1
ATOM 797 C CA . ALA A 1 100 ? -0.646 -11.206 15.375 1.00 56.09 100 ALA A CA 1
ATOM 798 C C . ALA A 1 100 ? -0.843 -10.500 14.016 1.00 56.09 100 ALA A C 1
ATOM 800 O O . ALA A 1 100 ? -1.962 -10.395 13.513 1.00 56.09 100 ALA A O 1
ATOM 801 N N . GLU A 1 101 ? 0.219 -9.950 13.440 1.00 61.38 101 GLU A N 1
ATOM 802 C CA . GLU A 1 101 ? 0.236 -9.366 12.111 1.00 61.38 101 GLU A CA 1
ATOM 803 C C . GLU A 1 101 ? 0.848 -10.409 11.185 1.00 61.38 101 GLU A C 1
ATOM 805 O O . GLU A 1 101 ? 2.056 -10.497 11.097 1.00 61.38 101 GLU A O 1
ATOM 810 N N . GLY A 1 102 ? 0.044 -11.232 10.512 1.00 55.75 102 GLY A N 1
ATOM 811 C CA . GLY A 1 102 ? 0.482 -12.020 9.353 1.00 55.75 102 GLY A CA 1
ATOM 812 C C . GLY A 1 102 ? 1.420 -13.201 9.562 1.00 55.75 102 GLY A C 1
ATOM 813 O O . GLY A 1 102 ? 1.716 -13.880 8.576 1.00 55.75 102 GLY A O 1
ATOM 814 N N . ASN A 1 103 ? 1.800 -13.513 10.797 1.00 56.72 103 ASN A N 1
ATOM 815 C CA . ASN A 1 103 ? 2.453 -14.770 11.148 1.00 56.72 103 ASN A CA 1
ATOM 816 C C . ASN A 1 103 ? 1.411 -15.824 11.572 1.00 56.72 103 ASN A C 1
ATOM 818 O O . ASN A 1 103 ? 1.503 -16.439 12.634 1.00 56.72 103 ASN A O 1
ATOM 822 N N . ASP A 1 104 ? 0.381 -15.984 10.736 1.00 58.00 104 ASP A N 1
ATOM 823 C CA . ASP A 1 104 ? -0.865 -16.717 10.993 1.00 58.00 104 ASP A CA 1
ATOM 824 C C . ASP A 1 104 ? -0.678 -18.246 10.957 1.00 58.00 104 ASP A C 1
ATOM 826 O O . ASP A 1 104 ? -1.492 -18.973 10.375 1.00 58.00 104 ASP A O 1
ATOM 830 N N . ASP A 1 105 ? 0.415 -18.748 11.533 1.00 52.66 105 ASP A N 1
ATOM 831 C CA . ASP A 1 105 ? 0.518 -20.157 11.860 1.00 52.66 105 ASP A CA 1
ATOM 832 C C . ASP A 1 105 ? 1.421 -20.460 13.063 1.00 52.66 105 ASP A C 1
ATOM 834 O O . ASP A 1 105 ? 2.645 -20.5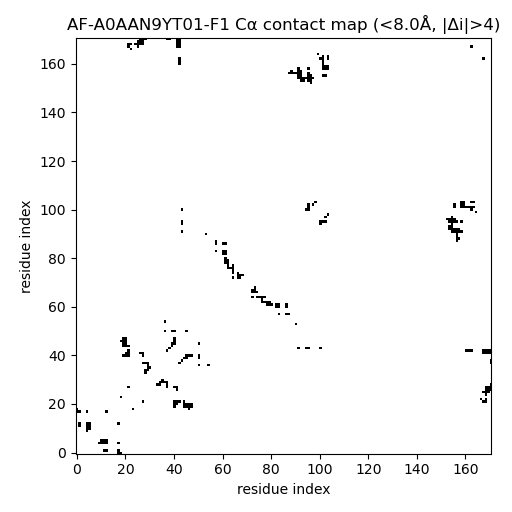57 12.970 1.00 52.66 105 ASP A O 1
ATOM 838 N N . GLY A 1 106 ? 0.764 -20.694 14.198 1.00 50.03 106 GLY A N 1
ATOM 839 C CA . GLY A 1 106 ? 1.203 -21.669 15.190 1.00 50.03 106 GLY A CA 1
ATOM 840 C C . GLY A 1 106 ? 0.373 -22.962 15.159 1.00 50.03 106 GLY A C 1
ATOM 841 O O . GLY A 1 106 ? 0.575 -23.799 16.035 1.00 50.03 106 GLY A O 1
ATOM 842 N N . THR A 1 107 ? -0.557 -23.157 14.210 1.00 42.88 107 THR A N 1
ATOM 843 C CA . THR A 1 107 ? -1.445 -24.333 14.147 1.00 42.88 107 THR A CA 1
ATOM 844 C C . THR A 1 107 ? -1.984 -24.654 12.737 1.00 42.88 107 THR A C 1
ATOM 846 O O . THR A 1 107 ? -3.011 -24.126 12.306 1.00 42.88 107 THR A O 1
ATOM 849 N N . SER A 1 108 ? -1.359 -25.676 12.142 1.00 43.53 108 SER A N 1
ATOM 850 C CA . SER A 1 108 ? -1.886 -26.677 11.196 1.00 43.53 108 SER A CA 1
ATOM 851 C C . SER A 1 108 ? -2.256 -26.268 9.763 1.00 43.53 108 SER A C 1
ATOM 853 O O . SER A 1 108 ? -3.309 -25.701 9.489 1.00 43.53 108 SER A O 1
ATOM 855 N N . ASP A 1 109 ? -1.402 -26.735 8.849 1.00 40.72 109 ASP A N 1
ATOM 856 C CA . ASP A 1 109 ? -1.703 -27.503 7.635 1.00 40.72 109 ASP A CA 1
ATOM 857 C C . ASP A 1 109 ? -3.074 -27.305 6.970 1.00 40.72 109 ASP A C 1
ATOM 859 O O . ASP A 1 109 ? -4.137 -27.710 7.440 1.00 40.72 109 ASP A O 1
ATOM 863 N N . ILE A 1 110 ? -2.984 -26.775 5.754 1.00 45.44 110 ILE A N 1
ATOM 864 C CA . ILE A 1 110 ? -4.033 -26.619 4.751 1.00 45.44 110 ILE A CA 1
ATOM 865 C C . ILE A 1 110 ? -4.774 -27.949 4.527 1.00 45.44 110 ILE A C 1
ATOM 867 O O . ILE A 1 110 ? -4.289 -28.845 3.833 1.00 45.44 110 ILE A O 1
ATOM 871 N N . VAL A 1 111 ? -6.003 -28.058 5.033 1.00 44.44 111 VAL A N 1
ATOM 872 C CA . VAL A 1 111 ? -6.944 -29.108 4.620 1.00 44.44 111 VAL A CA 1
ATOM 873 C C . VAL A 1 111 ? -7.588 -28.671 3.303 1.00 44.44 111 VAL A C 1
ATOM 875 O O . VAL A 1 111 ? -8.418 -27.766 3.265 1.00 44.44 111 VAL A O 1
ATOM 878 N N . SER A 1 112 ? -7.181 -29.288 2.192 1.00 41.09 112 SER A N 1
ATOM 879 C CA . SER A 1 112 ? -7.827 -29.080 0.889 1.00 41.09 112 SER A CA 1
ATOM 880 C C . SER A 1 112 ? -9.247 -29.670 0.907 1.00 41.09 112 SER A C 1
ATOM 882 O O . SER A 1 112 ? -9.391 -30.858 1.196 1.00 41.09 112 SER A O 1
ATOM 884 N N . PRO A 1 113 ? -10.303 -28.912 0.553 1.00 39.16 113 PRO A N 1
ATOM 885 C CA . PRO A 1 113 ? -11.695 -29.355 0.676 1.00 39.16 113 PRO A CA 1
ATOM 886 C C . PRO A 1 113 ? -12.155 -30.272 -0.471 1.00 39.16 113 PRO A C 1
ATOM 888 O O . PRO A 1 113 ? -13.353 -30.467 -0.666 1.00 39.16 113 PRO A O 1
ATOM 891 N N . LEU A 1 114 ? -11.230 -30.855 -1.239 1.00 40.56 114 LEU A N 1
ATOM 892 C CA . LEU A 1 114 ? -11.559 -31.727 -2.362 1.00 40.56 114 LEU A CA 1
ATOM 893 C C . LEU A 1 114 ? -11.086 -33.158 -2.105 1.00 40.56 114 LEU A C 1
ATOM 895 O O . LEU A 1 114 ? -10.058 -33.585 -2.620 1.00 40.56 114 LEU A O 1
ATOM 899 N N . SER A 1 115 ? -11.857 -33.898 -1.306 1.00 37.66 115 SER A N 1
ATOM 900 C CA . SER A 1 115 ? -12.000 -35.358 -1.402 1.00 37.66 115 SER A CA 1
ATOM 901 C C . SER A 1 115 ? -13.249 -35.804 -0.642 1.00 37.66 115 SER A C 1
ATOM 903 O O . SER A 1 115 ? -13.241 -36.053 0.561 1.00 37.66 115 SER A O 1
ATOM 905 N N . THR A 1 116 ? -14.347 -35.885 -1.382 1.00 36.16 116 THR A N 1
ATOM 906 C CA . THR A 1 116 ? -15.604 -36.524 -1.004 1.00 36.16 116 THR A CA 1
ATOM 907 C C . THR A 1 116 ? -15.374 -38.022 -0.798 1.00 36.16 116 THR A C 1
ATOM 909 O O . THR A 1 116 ? -15.116 -38.724 -1.769 1.00 36.16 116 THR A O 1
ATOM 912 N N . ALA A 1 117 ? -15.457 -38.501 0.446 1.00 37.97 117 ALA A N 1
ATOM 913 C CA . ALA A 1 117 ? -16.152 -39.731 0.856 1.00 37.97 117 ALA A CA 1
ATOM 914 C C . ALA A 1 117 ? -15.597 -40.255 2.189 1.00 37.97 117 ALA A C 1
ATOM 916 O O . ALA A 1 117 ? -14.528 -40.858 2.267 1.00 37.97 117 ALA A O 1
ATOM 917 N N . SER A 1 118 ? -16.391 -40.101 3.244 1.00 48.69 118 SER A N 1
ATOM 918 C CA . SER A 1 118 ? -16.333 -40.990 4.398 1.00 48.69 118 SER A CA 1
ATOM 919 C C . SER A 1 118 ? -16.532 -42.439 3.939 1.00 48.69 118 SER A C 1
ATOM 921 O O . SER A 1 118 ? -17.484 -42.693 3.199 1.00 48.69 118 SER A O 1
ATOM 923 N N . ARG A 1 119 ? -15.712 -43.366 4.458 1.00 37.03 119 ARG A N 1
ATOM 924 C CA . ARG A 1 119 ? -16.079 -44.679 5.052 1.00 37.03 119 ARG A CA 1
ATOM 925 C C . ARG A 1 119 ? -14.972 -45.733 4.850 1.00 37.03 119 ARG A C 1
ATOM 927 O O . ARG A 1 119 ? -14.675 -46.131 3.736 1.00 37.03 119 ARG A O 1
ATOM 934 N N . SER A 1 120 ? -14.457 -46.202 5.988 1.00 43.34 120 SER A N 1
ATOM 935 C CA . SER A 1 120 ? -14.097 -47.596 6.304 1.00 43.34 120 SER A CA 1
ATOM 936 C C . SER A 1 120 ? -13.011 -48.338 5.499 1.00 43.34 120 SER A C 1
ATOM 938 O O . SER A 1 120 ? -13.197 -48.727 4.356 1.00 43.34 120 SER A O 1
ATOM 940 N N . SER A 1 121 ? -11.932 -48.678 6.217 1.00 47.53 121 SER A N 1
ATOM 941 C CA . SER A 1 121 ? -11.230 -49.978 6.207 1.00 47.53 121 SER A CA 1
ATOM 942 C C . SER A 1 121 ? -10.969 -50.683 4.862 1.00 47.53 121 SER A C 1
ATOM 944 O O . SER A 1 121 ? -11.640 -51.660 4.544 1.00 47.53 121 SER A O 1
ATOM 946 N N . ALA A 1 122 ? -9.908 -50.295 4.151 1.00 43.38 122 ALA A N 1
ATOM 947 C CA . ALA A 1 122 ? -9.029 -51.220 3.419 1.00 43.38 122 ALA A CA 1
ATOM 948 C C . ALA A 1 122 ? -7.782 -50.471 2.923 1.00 43.38 122 ALA A C 1
ATOM 950 O O . ALA A 1 122 ? -7.858 -49.356 2.419 1.00 43.38 122 ALA A O 1
ATOM 951 N N . ALA A 1 123 ? -6.619 -51.083 3.117 1.00 51.31 123 ALA A N 1
ATOM 952 C CA . ALA A 1 123 ? -5.303 -50.514 2.872 1.00 51.31 123 ALA A CA 1
ATOM 953 C C . ALA A 1 123 ? -5.011 -50.205 1.390 1.00 51.31 123 ALA A C 1
ATOM 955 O O . ALA A 1 123 ? -5.267 -51.034 0.523 1.00 51.31 123 ALA A O 1
ATOM 956 N N . VAL A 1 124 ? -4.317 -49.089 1.130 1.00 36.59 124 VAL A N 1
ATOM 957 C CA . VAL A 1 124 ? -3.475 -48.898 -0.065 1.00 36.59 124 VAL A CA 1
ATOM 958 C C . VAL A 1 124 ? -2.180 -48.208 0.371 1.00 36.59 124 VAL A C 1
ATOM 960 O O . VAL A 1 124 ? -2.165 -47.025 0.704 1.00 36.59 124 VAL A O 1
ATOM 963 N N . ARG A 1 125 ? -1.080 -48.968 0.411 1.00 46.72 125 ARG A N 1
ATOM 964 C CA . ARG A 1 125 ? 0.269 -48.452 0.685 1.00 46.72 125 ARG A CA 1
ATOM 965 C C . ARG A 1 125 ? 0.823 -47.805 -0.584 1.00 46.72 125 ARG A C 1
ATOM 967 O O . ARG A 1 125 ? 0.851 -48.450 -1.628 1.00 46.72 125 ARG A O 1
ATOM 974 N N . ARG A 1 126 ? 1.316 -46.567 -0.492 1.00 47.75 126 ARG A N 1
ATOM 975 C CA . ARG A 1 126 ? 2.175 -45.960 -1.521 1.00 47.75 126 ARG A CA 1
ATOM 976 C C . ARG A 1 126 ? 3.594 -45.808 -0.977 1.00 47.75 126 ARG A C 1
ATOM 978 O O . ARG A 1 126 ? 3.790 -45.442 0.178 1.00 47.75 126 ARG A O 1
ATOM 985 N N . HIS A 1 127 ? 4.551 -46.180 -1.820 1.00 35.69 127 HIS A N 1
ATOM 986 C CA . HIS A 1 127 ? 5.983 -46.275 -1.553 1.00 35.69 127 HIS A CA 1
ATOM 987 C C . HIS A 1 127 ? 6.561 -44.929 -1.083 1.00 35.69 127 HIS A C 1
ATOM 989 O O . HIS A 1 127 ? 6.440 -43.928 -1.788 1.00 35.69 127 HIS A O 1
ATOM 995 N N . GLN A 1 128 ? 7.210 -44.908 0.085 1.00 42.56 128 GLN A N 1
ATOM 996 C CA . GLN A 1 128 ? 8.040 -43.776 0.499 1.00 42.56 128 GLN A CA 1
ATOM 997 C C . GLN A 1 128 ? 9.319 -43.777 -0.340 1.00 42.56 128 GLN A C 1
ATOM 999 O O . GLN A 1 128 ? 10.045 -44.772 -0.376 1.00 42.56 128 GLN A O 1
ATOM 1004 N N . SER A 1 129 ? 9.588 -42.665 -1.021 1.00 37.19 129 SER A N 1
ATOM 1005 C CA . SER A 1 129 ? 10.881 -42.441 -1.661 1.00 37.19 129 SER A CA 1
ATOM 1006 C C . SER A 1 129 ? 11.855 -41.927 -0.606 1.00 37.19 129 SER A C 1
ATOM 1008 O O . SER A 1 129 ? 11.735 -40.806 -0.121 1.00 37.19 129 SER A O 1
ATOM 1010 N N . ASN A 1 130 ? 12.785 -42.804 -0.232 1.00 48.38 130 ASN A N 1
ATOM 1011 C CA . ASN A 1 130 ? 13.902 -42.554 0.667 1.00 48.38 130 ASN A CA 1
ATOM 1012 C C . ASN A 1 130 ? 15.053 -41.932 -0.140 1.00 48.38 130 ASN A C 1
ATOM 1014 O O . ASN A 1 130 ? 15.849 -42.642 -0.749 1.00 48.38 130 ASN A O 1
ATOM 1018 N N . ALA A 1 131 ? 15.128 -40.608 -0.173 1.00 39.22 131 ALA A N 1
ATOM 1019 C CA . ALA A 1 131 ? 16.305 -39.872 -0.626 1.00 39.22 131 ALA A CA 1
ATOM 1020 C C . ALA A 1 131 ? 16.257 -38.502 0.064 1.00 39.22 131 ALA A C 1
ATOM 1022 O O . ALA A 1 131 ? 15.341 -37.732 -0.177 1.00 39.22 131 ALA A O 1
ATOM 1023 N N . SER A 1 132 ? 17.127 -38.125 0.990 1.00 42.03 132 SER A N 1
ATOM 1024 C CA . SER A 1 132 ? 18.341 -38.744 1.502 1.00 42.03 132 SER A CA 1
ATOM 1025 C C . SER A 1 132 ? 18.590 -38.132 2.881 1.00 42.03 132 SER A C 1
ATOM 1027 O O . SER A 1 132 ? 18.915 -36.953 3.004 1.00 42.03 132 SER A O 1
ATOM 1029 N N . VAL A 1 133 ? 18.404 -38.947 3.916 1.00 40.25 133 VAL A N 1
ATOM 1030 C CA . VAL A 1 133 ? 18.993 -38.755 5.241 1.00 40.25 133 VAL A CA 1
ATOM 1031 C C . VAL A 1 133 ? 20.488 -39.021 5.139 1.00 40.25 133 VAL A C 1
ATOM 1033 O O . VAL A 1 133 ? 20.867 -40.063 4.620 1.00 40.25 133 VAL A O 1
ATOM 1036 N N . VAL A 1 134 ? 21.298 -38.075 5.614 1.00 36.25 134 VAL A N 1
ATOM 1037 C CA . VAL A 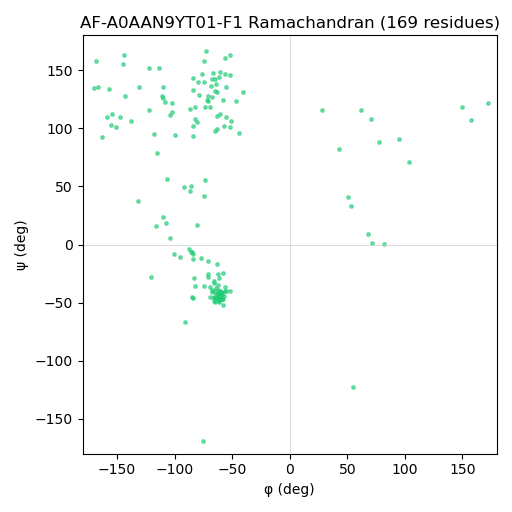1 134 ? 22.475 -38.216 6.498 1.00 36.25 134 VAL A CA 1
ATOM 1038 C C . VAL A 1 134 ? 23.123 -36.824 6.540 1.00 36.25 134 VAL A C 1
ATOM 1040 O O . VAL A 1 134 ? 23.482 -36.258 5.516 1.00 36.25 134 VAL A O 1
ATOM 1043 N N . SER A 1 135 ? 23.286 -36.181 7.692 1.00 36.44 135 SER A N 1
ATOM 1044 C CA . SER A 1 135 ? 24.396 -36.548 8.564 1.00 36.44 135 SER A CA 1
ATOM 1045 C C . SER A 1 135 ? 24.259 -35.964 9.980 1.00 36.44 135 SER A C 1
ATOM 1047 O O . SER A 1 135 ? 23.998 -34.780 10.161 1.00 36.44 135 SER A O 1
ATOM 1049 N N . PHE A 1 136 ? 24.545 -36.851 10.935 1.00 40.75 136 PHE A N 1
ATOM 1050 C CA . PHE A 1 136 ? 24.927 -36.676 12.342 1.00 40.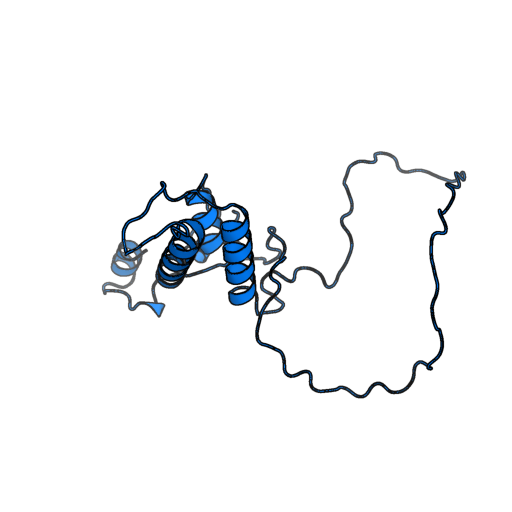75 136 PHE A CA 1
ATOM 1051 C C . PHE A 1 136 ? 23.866 -36.327 13.395 1.00 40.75 136 PHE A C 1
ATOM 1053 O O . PHE A 1 136 ? 23.647 -35.194 13.811 1.00 40.75 136 PHE A O 1
ATOM 1060 N N . SER A 1 137 ? 23.302 -37.426 13.899 1.00 39.50 137 SER A N 1
ATOM 1061 C CA . SER A 1 137 ? 22.692 -37.628 15.207 1.00 39.50 137 SER A CA 1
ATOM 1062 C C . SER A 1 137 ? 23.575 -37.222 16.400 1.00 39.50 137 SER A C 1
ATOM 1064 O O . SER A 1 137 ? 24.800 -37.215 16.318 1.00 39.50 137 SER A O 1
ATOM 1066 N N . ALA A 1 138 ? 22.884 -37.080 17.539 1.00 40.38 138 ALA A N 1
ATOM 1067 C CA . ALA A 1 138 ? 23.349 -37.156 18.929 1.00 40.38 138 ALA A CA 1
ATOM 1068 C C . ALA A 1 138 ? 23.718 -35.833 19.625 1.00 40.38 138 ALA A C 1
ATOM 1070 O O . ALA A 1 138 ? 24.879 -35.440 19.684 1.00 40.38 138 ALA A O 1
ATOM 1071 N N . ARG A 1 139 ? 22.719 -35.231 20.293 1.00 38.09 139 ARG A N 1
ATOM 1072 C CA . ARG A 1 139 ? 22.828 -34.702 21.668 1.00 38.09 139 ARG A CA 1
ATOM 1073 C C . ARG A 1 139 ? 21.432 -34.626 22.312 1.00 38.09 139 ARG A C 1
ATOM 1075 O O . ARG A 1 139 ? 20.464 -34.238 21.672 1.00 38.09 139 ARG A O 1
ATOM 1082 N N . SER A 1 140 ? 21.365 -35.108 23.548 1.00 40.56 140 SER A N 1
ATOM 1083 C CA . SER A 1 140 ? 20.202 -35.441 24.383 1.00 40.56 140 SER A CA 1
ATOM 1084 C C . SER A 1 140 ? 19.187 -34.300 24.630 1.00 40.56 140 SER A C 1
ATOM 1086 O O . SER A 1 140 ? 19.557 -33.132 24.531 1.00 40.56 140 SER A O 1
ATOM 1088 N N . PRO A 1 141 ? 17.930 -34.605 25.035 1.00 45.78 141 PRO A N 1
ATOM 1089 C CA . PRO A 1 141 ? 16.850 -33.625 25.213 1.00 45.78 141 PRO A CA 1
ATOM 1090 C C . PRO A 1 141 ? 16.862 -32.967 26.605 1.00 45.78 141 PRO A C 1
ATOM 1092 O O . PRO A 1 141 ? 15.853 -32.938 27.304 1.00 45.78 141 PRO A O 1
ATOM 1095 N N . ALA A 1 142 ? 18.012 -32.458 27.043 1.00 45.88 142 ALA A N 1
ATOM 1096 C CA . ALA A 1 142 ? 18.111 -31.741 28.310 1.00 45.88 142 ALA A CA 1
ATOM 1097 C C . ALA A 1 142 ? 19.181 -30.652 28.217 1.00 45.88 142 ALA A C 1
ATOM 1099 O O . ALA A 1 142 ? 20.373 -30.942 28.159 1.00 45.88 142 ALA A O 1
ATOM 1100 N N . GLY A 1 143 ? 18.741 -29.393 28.213 1.00 48.25 143 GLY A N 1
ATOM 1101 C CA . GLY A 1 143 ? 19.624 -28.235 28.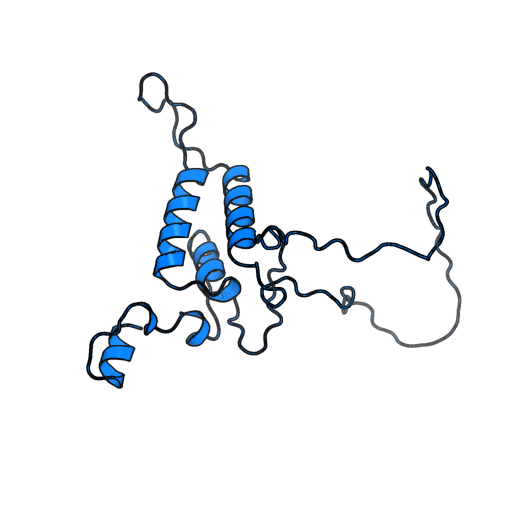331 1.00 48.25 143 GLY A CA 1
ATOM 1102 C C . GLY A 1 143 ? 19.875 -27.481 27.027 1.00 48.25 143 GLY A C 1
ATOM 1103 O O . GLY A 1 143 ? 20.998 -27.433 26.537 1.00 48.25 143 GLY A O 1
ATOM 1104 N N . GLN A 1 144 ? 18.861 -26.777 26.525 1.00 43.62 144 GLN A N 1
ATOM 1105 C CA . GLN A 1 144 ? 19.117 -25.500 25.864 1.00 43.62 144 GLN A CA 1
ATOM 1106 C C . GLN A 1 144 ? 18.406 -24.410 26.653 1.00 43.62 144 GLN A C 1
ATOM 1108 O O . GLN A 1 144 ? 17.210 -24.169 26.527 1.00 43.62 144 GLN A O 1
ATOM 1113 N N . MET A 1 145 ? 19.200 -23.806 27.537 1.00 37.00 145 MET A N 1
ATOM 1114 C CA . MET A 1 145 ? 18.933 -22.528 28.174 1.00 37.00 145 MET A CA 1
ATOM 1115 C C . MET A 1 145 ? 18.336 -21.559 27.156 1.00 37.00 145 MET A C 1
ATOM 1117 O O . MET A 1 145 ? 18.880 -21.381 26.064 1.00 37.00 145 MET A O 1
ATOM 1121 N N . SER A 1 146 ? 17.242 -20.920 27.566 1.00 45.41 146 SER A N 1
ATOM 1122 C CA . SER A 1 146 ? 16.707 -19.692 26.990 1.00 45.41 146 SER A CA 1
ATOM 1123 C C . SER A 1 146 ? 17.851 -18.705 26.748 1.00 45.41 146 SER A C 1
ATOM 1125 O O . SER A 1 146 ? 18.272 -17.980 27.650 1.00 45.41 146 SER A O 1
ATOM 1127 N N . ARG A 1 147 ? 18.374 -18.679 25.521 1.00 40.72 147 ARG A N 1
ATOM 1128 C CA . ARG A 1 147 ? 19.136 -17.534 25.035 1.00 40.72 147 ARG A CA 1
ATOM 1129 C C . ARG A 1 147 ? 18.094 -16.439 24.833 1.00 40.72 147 ARG A C 1
ATOM 1131 O O . ARG A 1 147 ? 17.144 -16.694 24.092 1.00 40.72 147 ARG A O 1
ATOM 1138 N N . PRO A 1 148 ? 18.222 -15.253 25.450 1.00 36.44 148 PRO A N 1
ATOM 1139 C CA . PRO A 1 148 ? 17.408 -14.129 25.038 1.00 36.44 148 PRO A CA 1
ATOM 1140 C C . PRO A 1 148 ? 17.845 -13.822 23.609 1.00 36.44 148 PRO A C 1
ATOM 1142 O O . PRO A 1 148 ? 18.901 -13.236 23.368 1.00 36.44 148 PRO A O 1
ATOM 1145 N N . ALA A 1 149 ? 17.088 -14.338 22.644 1.00 50.16 149 ALA A N 1
ATOM 1146 C CA . ALA A 1 149 ? 17.230 -13.928 21.270 1.00 50.16 149 ALA A CA 1
ATOM 1147 C C . ALA A 1 149 ? 16.917 -12.437 21.284 1.00 50.16 149 ALA A C 1
ATOM 1149 O O . ALA A 1 149 ? 15.796 -12.034 21.593 1.00 50.16 149 ALA A O 1
ATOM 1150 N N . ILE A 1 150 ? 17.934 -11.622 21.017 1.00 42.62 150 ILE A N 1
ATOM 1151 C CA . ILE A 1 150 ? 17.738 -10.251 20.576 1.00 42.62 150 ILE A CA 1
ATOM 1152 C C . ILE A 1 150 ? 16.783 -10.383 19.391 1.00 42.62 150 ILE A C 1
ATOM 1154 O O . ILE A 1 150 ? 17.186 -10.863 18.330 1.00 42.62 150 ILE A O 1
ATOM 1158 N N . ARG A 1 151 ? 15.493 -10.100 19.617 1.00 51.66 151 ARG A N 1
ATOM 1159 C CA . ARG A 1 151 ? 14.477 -10.122 18.569 1.00 51.66 151 ARG A CA 1
ATOM 1160 C C . ARG A 1 151 ? 14.909 -9.042 17.592 1.00 51.66 151 ARG A C 1
ATOM 1162 O O . ARG A 1 151 ? 14.737 -7.856 17.856 1.00 51.66 151 ARG A O 1
ATOM 1169 N N . SER A 1 152 ? 15.558 -9.457 16.510 1.00 55.12 152 SER A N 1
ATOM 1170 C CA . SER A 1 152 ? 15.733 -8.612 15.341 1.00 55.12 152 SER A CA 1
ATOM 1171 C C . SER A 1 152 ? 14.321 -8.190 14.952 1.00 55.12 152 SER A C 1
ATOM 1173 O O . SER A 1 152 ? 13.502 -9.047 14.635 1.00 55.12 152 SER A O 1
ATOM 1175 N N . SER A 1 153 ? 14.004 -6.911 15.152 1.00 68.31 153 SER A N 1
ATOM 1176 C CA . SER A 1 153 ? 12.652 -6.339 15.115 1.00 68.31 153 SER A CA 1
ATOM 1177 C C . SER A 1 153 ? 12.131 -6.239 13.677 1.00 68.31 153 SER A C 1
ATOM 1179 O O . SER A 1 153 ? 11.811 -5.157 13.195 1.00 68.31 153 SER A O 1
ATOM 1181 N N . TYR A 1 154 ? 12.120 -7.356 12.963 1.00 69.00 154 TYR A N 1
ATOM 1182 C CA . TYR A 1 154 ? 11.680 -7.474 11.584 1.00 69.00 154 TYR A CA 1
ATOM 1183 C C . TYR A 1 154 ? 10.711 -8.655 11.492 1.00 69.00 154 TYR A C 1
ATOM 1185 O O . TYR A 1 154 ? 10.967 -9.706 12.075 1.00 69.00 154 TYR A O 1
ATOM 1193 N N . GLY A 1 155 ? 9.603 -8.454 10.784 1.00 81.38 155 GLY A N 1
ATOM 1194 C CA . GLY A 1 155 ? 8.554 -9.444 10.550 1.00 81.38 155 GLY A CA 1
ATOM 1195 C C . GLY A 1 155 ? 8.927 -10.521 9.532 1.00 81.38 155 GLY A C 1
ATOM 1196 O O . GLY A 1 155 ? 10.076 -10.619 9.102 1.00 81.38 155 GLY A O 1
ATOM 1197 N N . ASP A 1 156 ? 7.943 -11.312 9.103 1.00 84.81 156 ASP A N 1
ATOM 1198 C CA . ASP A 1 156 ? 8.132 -12.313 8.045 1.00 84.81 156 ASP A CA 1
ATOM 1199 C C . ASP A 1 156 ? 7.938 -11.691 6.645 1.00 84.81 156 ASP A C 1
ATOM 1201 O O . ASP A 1 156 ? 6.830 -11.268 6.323 1.00 84.81 156 ASP A O 1
ATOM 1205 N N . PRO A 1 157 ? 8.961 -11.651 5.765 1.00 86.88 157 PRO A N 1
ATOM 1206 C CA . PRO A 1 157 ? 8.801 -11.193 4.380 1.00 86.88 157 PRO A CA 1
ATOM 1207 C C . PRO A 1 157 ? 7.860 -12.062 3.528 1.00 86.88 157 PRO A C 1
ATOM 1209 O O . PRO A 1 157 ? 7.448 -11.618 2.456 1.00 86.88 157 PRO A O 1
ATOM 1212 N N . ASN A 1 158 ? 7.553 -13.291 3.954 1.00 86.81 158 ASN A N 1
ATOM 1213 C CA . ASN A 1 158 ? 6.683 -14.234 3.245 1.00 86.81 158 ASN A CA 1
ATOM 1214 C C . ASN A 1 158 ? 5.338 -14.447 3.956 1.00 86.81 158 ASN A C 1
ATOM 1216 O O . ASN A 1 158 ? 4.686 -15.474 3.745 1.00 86.81 158 ASN A O 1
ATOM 1220 N N . ALA A 1 159 ? 4.919 -13.475 4.769 1.00 85.44 159 ALA A N 1
ATOM 1221 C CA . ALA A 1 159 ? 3.665 -13.531 5.497 1.00 85.44 159 ALA A CA 1
ATOM 1222 C C . ALA A 1 159 ? 2.463 -13.845 4.595 1.00 85.44 159 ALA A C 1
ATOM 1224 O O . ALA A 1 159 ? 2.383 -13.433 3.431 1.00 85.44 159 ALA A O 1
ATOM 1225 N N . ARG A 1 160 ? 1.492 -14.573 5.156 1.00 85.12 160 ARG A N 1
ATOM 1226 C CA . ARG A 1 160 ? 0.315 -15.032 4.411 1.00 85.12 160 ARG A CA 1
ATOM 1227 C C . ARG A 1 160 ? -0.531 -13.851 3.945 1.00 85.12 160 ARG A C 1
ATOM 1229 O O . ARG A 1 160 ? -0.810 -12.919 4.700 1.00 85.12 160 ARG A O 1
ATOM 1236 N N . LEU A 1 161 ? -1.014 -13.939 2.706 1.00 83.69 161 LEU A N 1
ATOM 1237 C CA . LEU A 1 161 ? -1.919 -12.939 2.141 1.00 83.69 161 LEU A CA 1
ATOM 1238 C C . LEU A 1 161 ? -3.235 -12.859 2.922 1.00 83.69 161 LEU A C 1
ATOM 1240 O O . LEU A 1 161 ? -3.728 -11.767 3.179 1.00 83.69 161 LEU A O 1
ATOM 1244 N N . TYR A 1 162 ? -3.790 -14.007 3.311 1.00 83.06 162 TYR A N 1
ATOM 1245 C CA . TYR A 1 162 ? -4.988 -14.041 4.139 1.00 83.06 162 TYR A CA 1
ATOM 1246 C C . TYR A 1 162 ? -4.672 -13.529 5.548 1.00 83.06 162 TYR A C 1
ATOM 1248 O O . TYR A 1 162 ? -3.643 -13.884 6.115 1.00 83.06 162 TYR A O 1
ATOM 1256 N N . ASP A 1 163 ? -5.561 -12.693 6.078 1.00 80.19 163 ASP A N 1
ATOM 1257 C CA . ASP A 1 163 ? -5.500 -12.154 7.434 1.00 80.19 163 ASP A CA 1
ATOM 1258 C C . ASP A 1 163 ? -6.490 -12.926 8.315 1.00 80.19 163 ASP A C 1
ATOM 1260 O O . ASP A 1 163 ? -7.682 -12.984 8.011 1.00 80.19 163 ASP A O 1
ATOM 1264 N N . SER A 1 164 ? -6.020 -13.558 9.382 1.00 81.19 164 SER A N 1
ATOM 1265 C CA . SER A 1 164 ? -6.860 -14.327 10.308 1.00 81.19 164 SER A CA 1
ATOM 1266 C C . SER A 1 164 ? -7.529 -13.482 11.395 1.00 81.19 164 SER A C 1
ATOM 1268 O O . SER A 1 164 ? -8.412 -13.990 12.088 1.00 81.19 164 SER A O 1
ATOM 1270 N N . ARG A 1 165 ? -7.177 -12.195 11.527 1.00 79.62 165 ARG A N 1
ATOM 1271 C CA . ARG A 1 165 ? -7.747 -11.299 12.542 1.00 79.62 165 ARG A CA 1
ATOM 1272 C C . ARG A 1 165 ? -9.262 -11.144 12.374 1.00 79.62 165 ARG A C 1
ATOM 1274 O O . ARG A 1 165 ? -9.792 -11.164 11.262 1.00 79.62 165 ARG A O 1
ATOM 1281 N N . GLU A 1 166 ? -9.952 -10.952 13.496 1.00 82.06 166 GLU A N 1
ATOM 1282 C CA . GLU A 1 166 ? -11.410 -10.775 13.537 1.00 82.06 166 GLU A CA 1
ATOM 1283 C C . GLU A 1 166 ? -11.841 -9.480 12.829 1.00 82.06 166 GLU A C 1
ATOM 1285 O O . GLU A 1 166 ? -12.659 -9.511 11.914 1.00 82.06 166 GLU A O 1
ATOM 1290 N N . ASN A 1 167 ? -11.196 -8.359 13.164 1.00 81.56 167 ASN A N 1
ATOM 1291 C CA . ASN A 1 167 ? -11.447 -7.043 12.562 1.00 81.56 167 ASN A CA 1
ATOM 1292 C C . ASN A 1 167 ? -10.622 -6.824 11.281 1.00 81.56 167 ASN A C 1
ATOM 1294 O O . ASN A 1 167 ? -9.943 -5.803 11.141 1.00 81.56 167 ASN A O 1
ATOM 1298 N N . ARG A 1 168 ? -10.592 -7.813 10.382 1.00 86.19 168 ARG A N 1
ATOM 1299 C CA . ARG A 1 168 ? -9.832 -7.711 9.129 1.00 86.19 168 ARG A CA 1
ATOM 1300 C C . ARG A 1 168 ? -10.613 -6.987 8.041 1.00 86.19 168 ARG A C 1
ATOM 1302 O O . ARG A 1 168 ? -11.796 -7.242 7.820 1.00 86.19 168 ARG A O 1
ATOM 1309 N N . THR A 1 169 ? -9.888 -6.209 7.256 1.00 89.06 169 THR A N 1
ATOM 1310 C CA . THR A 1 169 ? -10.348 -5.757 5.944 1.00 89.06 169 THR A CA 1
ATOM 1311 C C . THR A 1 169 ? -10.055 -6.829 4.916 1.00 89.06 169 THR A C 1
ATOM 1313 O O . THR A 1 169 ? -8.947 -7.361 4.858 1.00 89.06 169 THR A O 1
ATOM 1316 N N . LYS A 1 170 ? -11.037 -7.141 4.078 1.00 87.94 170 LYS A N 1
ATOM 1317 C CA . LYS A 1 170 ? -10.843 -8.024 2.931 1.00 87.94 170 LYS A CA 1
ATOM 1318 C C . LYS A 1 170 ? -10.086 -7.257 1.842 1.00 87.94 170 LYS A C 1
ATOM 1320 O O . LYS A 1 170 ? -10.361 -6.080 1.611 1.00 87.94 170 LYS A O 1
ATOM 1325 N N . THR A 1 171 ? -9.151 -7.922 1.177 1.00 80.06 171 THR A N 1
ATOM 1326 C CA . THR A 1 171 ? -8.357 -7.379 0.061 1.00 80.06 171 THR A CA 1
ATOM 1327 C C . THR A 1 171 ? -8.167 -8.422 -1.012 1.00 80.06 171 THR A C 1
ATOM 1329 O O . THR A 1 171 ? -7.901 -9.578 -0.610 1.00 80.06 171 THR A O 1
#

pLDDT: mean 71.68, std 20.82, range [35.69, 96.25]